Protein AF-A0A1A9N7L0-F1 (afdb_monomer_lite)

Secondary structure (DSSP, 8-state):
--TTSEEEEEE-TTTS-EEEETTEEEEEEEEEPPS----EEEEEEEBS-SSTTT--EE-EEEEEE-TTS-B-S---PPPPEEP--SSS--EEEEEEEPPTT--EEEEEEPPTTSSPPEEEE-TTS-EEEEPEES-EEEEEEE-

Organism: NCBI:txid1462993

Radius of gyration: 15.18 Å; chains: 1; bounding box: 33×33×41 Å

Structure (mmCIF, N/CA/C/O backbone):
data_AF-A0A1A9N7L0-F1
#
_entry.id   AF-A0A1A9N7L0-F1
#
loop_
_atom_site.group_PDB
_atom_site.id
_atom_site.type_symbol
_atom_site.label_atom_id
_atom_site.label_alt_id
_atom_site.label_comp_id
_atom_site.label_asym_id
_atom_site.label_entity_id
_atom_site.label_seq_id
_atom_site.pdbx_PDB_ins_code
_atom_site.Cartn_x
_atom_site.Cartn_y
_atom_site.Cartn_z
_atom_site.occupancy
_atom_site.B_iso_or_equiv
_atom_site.auth_seq_id
_atom_site.auth_comp_id
_atom_site.auth_asym_id
_atom_site.auth_atom_id
_atom_site.pdbx_PDB_model_num
ATOM 1 N N . MET A 1 1 ? 3.648 4.036 13.114 1.00 78.38 1 MET A N 1
ATOM 2 C CA . MET A 1 1 ? 3.157 5.378 12.766 1.00 78.38 1 MET A CA 1
ATOM 3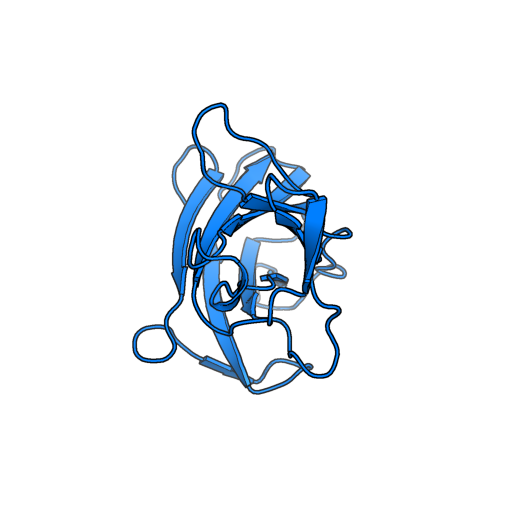 C C . MET A 1 1 ? 3.490 6.321 13.901 1.00 78.38 1 MET A C 1
ATOM 5 O O . MET A 1 1 ? 3.247 5.968 15.053 1.00 78.38 1 MET A O 1
ATOM 9 N N . ASP A 1 2 ? 4.148 7.426 13.579 1.00 79.50 2 ASP A N 1
ATOM 10 C CA . ASP A 1 2 ? 4.559 8.446 14.539 1.00 79.50 2 ASP A CA 1
ATOM 11 C C . ASP A 1 2 ? 3.404 9.401 14.896 1.00 79.50 2 ASP A C 1
ATOM 13 O O . ASP A 1 2 ? 2.271 9.244 14.433 1.00 79.50 2 ASP A O 1
ATOM 17 N N . ALA A 1 3 ? 3.691 10.392 15.744 1.00 73.81 3 ALA A N 1
ATOM 18 C CA . ALA A 1 3 ? 2.715 11.394 16.171 1.00 73.81 3 ALA A CA 1
ATOM 19 C C . ALA A 1 3 ? 2.221 12.306 15.029 1.00 73.81 3 ALA A C 1
ATOM 21 O O . ALA A 1 3 ? 1.189 12.951 15.185 1.00 73.81 3 ALA A O 1
ATOM 22 N N . ASN A 1 4 ? 2.926 12.342 13.894 1.00 78.38 4 ASN A N 1
ATOM 23 C CA . ASN A 1 4 ? 2.562 13.130 12.717 1.00 78.38 4 ASN A CA 1
ATOM 24 C C . ASN A 1 4 ? 1.759 12.310 11.695 1.00 78.38 4 ASN A C 1
ATOM 26 O O . ASN A 1 4 ? 1.485 12.800 10.604 1.00 78.38 4 ASN A O 1
ATOM 30 N N . GLY A 1 5 ? 1.408 11.057 12.010 1.00 83.44 5 GLY A N 1
ATOM 31 C CA . GLY A 1 5 ? 0.695 10.190 11.076 1.00 83.44 5 GLY A CA 1
ATOM 32 C C . GLY A 1 5 ? 1.580 9.648 9.952 1.00 83.44 5 GLY A C 1
ATOM 33 O O . GLY A 1 5 ? 1.060 9.226 8.923 1.00 83.44 5 GLY A O 1
ATOM 34 N N . VAL A 1 6 ? 2.904 9.636 10.134 1.00 88.44 6 VAL A N 1
ATOM 35 C CA . VAL A 1 6 ? 3.853 9.122 9.144 1.00 88.44 6 VAL A CA 1
ATOM 36 C C . VAL A 1 6 ? 4.423 7.783 9.605 1.00 88.44 6 VAL A C 1
ATOM 38 O O . VAL A 1 6 ? 4.690 7.537 10.786 1.00 88.44 6 VAL A O 1
ATOM 41 N N . SER A 1 7 ? 4.582 6.854 8.670 1.00 91.56 7 SER A N 1
ATOM 42 C CA . SER A 1 7 ? 5.271 5.589 8.903 1.00 91.56 7 SER A CA 1
ATOM 43 C C . SER A 1 7 ? 6.083 5.204 7.679 1.00 91.56 7 SER A C 1
ATOM 45 O O . SER A 1 7 ? 5.567 5.232 6.568 1.00 91.56 7 SER A O 1
ATOM 47 N N . HIS A 1 8 ? 7.324 4.780 7.889 1.00 92.56 8 HIS A N 1
ATOM 48 C CA . HIS A 1 8 ? 8.168 4.199 6.850 1.00 92.56 8 HIS A CA 1
ATOM 49 C C . HIS A 1 8 ? 8.372 2.716 7.144 1.00 92.56 8 HIS A C 1
ATOM 51 O O . HIS A 1 8 ? 8.535 2.334 8.308 1.00 92.56 8 HIS A O 1
ATOM 57 N N . ALA A 1 9 ? 8.349 1.885 6.107 1.00 91.69 9 ALA A N 1
ATOM 58 C CA . ALA A 1 9 ? 8.602 0.460 6.238 1.00 91.69 9 ALA A CA 1
ATOM 59 C C . ALA A 1 9 ? 9.330 -0.088 5.021 1.00 91.69 9 ALA A C 1
ATOM 61 O O . ALA A 1 9 ? 8.988 0.241 3.889 1.00 91.69 9 ALA A O 1
ATOM 62 N N . HIS A 1 10 ? 10.266 -0.990 5.294 1.00 93.69 10 HIS A N 1
ATOM 63 C CA . HIS A 1 10 ? 10.790 -1.912 4.306 1.00 93.69 10 HIS A CA 1
ATOM 64 C C . HIS A 1 10 ? 10.039 -3.240 4.441 1.00 93.69 10 HIS A C 1
ATOM 66 O O . HIS A 1 10 ? 10.073 -3.865 5.506 1.00 93.69 10 HIS A O 1
ATOM 72 N N . ILE A 1 11 ? 9.342 -3.657 3.387 1.00 91.06 11 ILE A N 1
ATOM 73 C CA . ILE A 1 11 ? 8.675 -4.960 3.316 1.00 91.06 11 ILE A CA 1
ATOM 74 C C . ILE A 1 11 ? 9.627 -5.929 2.627 1.00 91.06 11 ILE A C 1
ATOM 76 O O . ILE A 1 11 ? 10.036 -5.657 1.504 1.00 91.06 11 ILE A O 1
ATOM 80 N N . SER A 1 12 ? 9.945 -7.060 3.261 1.00 90.00 12 SER A N 1
ATOM 81 C CA . SER A 1 12 ? 10.800 -8.098 2.673 1.00 90.00 12 SER A CA 1
ATOM 82 C C . SER A 1 12 ? 10.163 -9.482 2.743 1.00 90.00 12 SER A C 1
ATOM 84 O O . SER A 1 12 ? 9.473 -9.827 3.705 1.00 90.00 12 SER A O 1
ATOM 86 N N . LEU A 1 13 ? 10.438 -10.316 1.739 1.00 86.38 13 LEU A N 1
ATOM 87 C CA . LEU A 1 13 ? 9.900 -11.679 1.663 1.00 86.38 13 LEU A CA 1
ATOM 88 C C . LEU A 1 13 ? 10.400 -12.613 2.778 1.00 86.38 13 LEU A C 1
ATOM 90 O O . LEU A 1 13 ? 9.762 -13.623 3.066 1.00 86.38 13 LEU A O 1
ATOM 94 N N . THR A 1 14 ? 11.544 -12.303 3.388 1.00 87.25 14 THR A N 1
ATOM 95 C CA . THR A 1 14 ? 12.191 -13.149 4.405 1.00 87.25 14 THR A CA 1
ATOM 96 C C . THR A 1 14 ? 12.021 -12.627 5.830 1.00 87.25 14 THR A C 1
ATOM 98 O O . THR A 1 14 ? 12.208 -13.391 6.775 1.00 87.25 14 THR A O 1
ATOM 101 N N . GLY A 1 15 ? 11.681 -11.345 5.995 1.00 85.50 15 GLY A N 1
ATOM 102 C CA . GLY A 1 15 ? 11.618 -10.669 7.292 1.00 85.50 15 GLY A CA 1
ATOM 103 C C . GLY A 1 15 ? 10.249 -10.097 7.653 1.00 85.50 15 GLY A C 1
ATOM 104 O O . GLY A 1 15 ? 10.027 -9.778 8.821 1.00 85.50 15 GLY A O 1
ATOM 105 N N . SER A 1 16 ? 9.325 -9.972 6.698 1.00 89.44 16 SER A N 1
ATOM 106 C CA . SER A 1 16 ? 7.973 -9.469 6.953 1.00 89.44 16 SER A CA 1
ATOM 107 C C . SER A 1 16 ? 6.961 -10.606 7.129 1.00 89.44 16 SER A C 1
ATOM 109 O O . SER A 1 16 ? 7.096 -11.668 6.515 1.00 89.44 16 SER A O 1
ATOM 111 N N . PRO A 1 17 ? 5.920 -10.406 7.959 1.00 90.38 17 PRO A N 1
ATOM 112 C CA . PRO A 1 17 ? 4.846 -11.379 8.087 1.00 90.38 17 PRO A CA 1
ATOM 113 C C . PRO A 1 17 ? 4.081 -11.522 6.767 1.00 90.38 17 PRO A C 1
ATOM 115 O O . PRO A 1 17 ? 4.006 -10.592 5.960 1.00 90.38 17 PRO A O 1
ATOM 118 N N . THR A 1 18 ? 3.483 -12.696 6.572 1.00 91.00 18 THR A N 1
ATOM 119 C CA . THR A 1 18 ? 2.617 -12.988 5.424 1.00 91.00 18 THR A CA 1
ATOM 120 C C . THR A 1 18 ? 1.203 -13.324 5.878 1.00 91.00 18 THR A C 1
ATOM 122 O O . THR A 1 18 ? 0.998 -13.806 6.993 1.00 91.00 18 THR A O 1
ATOM 125 N N . PHE A 1 19 ? 0.225 -13.048 5.021 1.00 90.38 19 PHE A N 1
ATOM 126 C CA . PHE A 1 19 ? -1.188 -13.321 5.262 1.00 90.38 19 PHE A CA 1
ATOM 127 C C . PHE A 1 19 ? -1.888 -13.737 3.962 1.00 90.38 19 PHE A C 1
ATOM 129 O O . PHE A 1 19 ? -1.482 -13.331 2.870 1.00 90.38 19 PHE A O 1
ATOM 136 N N . ASP A 1 20 ? -2.923 -14.571 4.084 1.00 90.00 20 ASP A N 1
ATOM 137 C CA . ASP A 1 20 ? -3.761 -15.015 2.968 1.00 90.00 20 ASP A CA 1
ATOM 138 C C . ASP A 1 20 ? -4.895 -14.001 2.739 1.00 90.00 20 ASP A C 1
ATOM 140 O O . ASP A 1 20 ? -5.969 -14.097 3.332 1.00 90.00 20 ASP A O 1
ATOM 144 N N . PHE A 1 21 ? -4.640 -13.000 1.890 1.00 87.31 21 PHE A N 1
ATOM 145 C CA . PHE A 1 21 ? -5.655 -12.034 1.462 1.00 87.31 21 PHE A CA 1
ATOM 146 C C . PHE A 1 21 ? -6.575 -12.643 0.394 1.00 87.31 21 PHE A C 1
ATOM 148 O O . PHE A 1 21 ? -6.282 -13.689 -0.185 1.00 87.31 21 PHE A O 1
ATOM 155 N N . THR A 1 22 ? -7.673 -11.959 0.070 1.00 82.38 22 THR A N 1
ATOM 156 C CA . THR A 1 22 ? -8.603 -12.370 -1.000 1.00 82.38 22 THR A CA 1
ATOM 157 C C . THR A 1 22 ? -7.924 -12.495 -2.370 1.00 82.38 22 THR A C 1
ATOM 159 O O . THR A 1 22 ? -8.310 -13.344 -3.170 1.00 82.38 22 THR A O 1
ATOM 162 N N . GLU A 1 23 ? -6.881 -11.699 -2.628 1.00 78.31 23 GLU A N 1
ATOM 163 C CA . GLU A 1 23 ? -6.057 -11.769 -3.845 1.00 78.31 23 GLU A CA 1
ATOM 164 C C . GLU A 1 23 ? -4.919 -12.809 -3.765 1.00 78.31 23 GLU A C 1
ATOM 166 O O . GLU A 1 23 ? -4.244 -13.058 -4.768 1.00 78.31 23 GLU A O 1
ATOM 171 N N . GLY A 1 24 ? -4.713 -13.422 -2.593 1.00 84.31 24 GLY A N 1
ATOM 172 C CA . GLY A 1 24 ? -3.736 -14.478 -2.334 1.00 84.31 24 GLY A CA 1
ATOM 173 C C . GLY A 1 24 ? -2.683 -14.162 -1.261 1.00 84.31 24 GLY A C 1
ATOM 174 O O . GLY A 1 24 ? -2.727 -13.152 -0.558 1.00 84.31 24 GLY A O 1
ATOM 175 N N . ARG A 1 25 ? -1.707 -15.078 -1.194 1.00 88.31 25 ARG A N 1
ATOM 176 C CA . ARG A 1 25 ? -0.406 -15.009 -0.505 1.00 88.31 25 ARG A CA 1
ATOM 177 C C . ARG A 1 25 ? 0.286 -13.647 -0.536 1.00 88.31 25 ARG A C 1
ATOM 179 O O . ARG A 1 25 ? 0.907 -13.411 -1.565 1.00 88.31 25 ARG A O 1
ATOM 186 N N . SER A 1 26 ? 0.292 -12.805 0.506 1.00 89.38 26 SER A N 1
ATOM 187 C CA . SER A 1 26 ? 1.093 -11.562 0.450 1.00 89.38 26 SER A CA 1
ATOM 188 C C . SER A 1 26 ? 1.794 -11.176 1.752 1.00 89.38 26 SER A C 1
ATOM 190 O O . SER A 1 26 ? 1.351 -11.528 2.847 1.00 89.38 26 SER A O 1
ATOM 192 N N . THR A 1 27 ? 2.909 -10.456 1.618 1.00 91.56 27 THR A N 1
ATOM 193 C CA . THR A 1 27 ? 3.607 -9.757 2.703 1.00 91.56 27 THR A CA 1
ATOM 194 C C . THR A 1 27 ? 2.862 -8.480 3.062 1.00 91.56 27 THR A C 1
ATOM 196 O O . THR A 1 27 ? 2.268 -7.823 2.202 1.00 91.56 27 THR A O 1
ATOM 199 N N . PHE A 1 28 ? 2.883 -8.113 4.342 1.00 93.12 28 PHE A N 1
ATOM 200 C CA . PHE A 1 28 ? 2.167 -6.930 4.800 1.00 93.12 28 PHE A CA 1
ATOM 201 C C . PHE A 1 28 ? 2.856 -6.214 5.957 1.00 93.12 28 PHE A C 1
ATOM 203 O O . PHE A 1 28 ? 3.667 -6.780 6.692 1.00 93.12 28 PHE A O 1
ATOM 210 N N . VAL A 1 29 ? 2.446 -4.965 6.151 1.00 94.94 29 VAL A N 1
ATOM 211 C CA . VAL A 1 29 ? 2.614 -4.222 7.399 1.00 94.94 29 VAL A CA 1
ATOM 212 C C . VAL A 1 29 ? 1.257 -3.752 7.890 1.00 94.94 29 VAL A C 1
ATOM 214 O O . VAL A 1 29 ? 0.354 -3.478 7.102 1.00 94.94 29 VAL A O 1
ATOM 217 N N . ALA A 1 30 ? 1.108 -3.664 9.205 1.00 94.56 30 ALA A N 1
ATOM 218 C CA . ALA A 1 30 ? -0.120 -3.213 9.833 1.00 94.56 30 ALA A CA 1
ATOM 219 C C . ALA A 1 30 ? 0.194 -2.165 10.897 1.00 94.56 30 ALA A C 1
ATOM 221 O O . ALA A 1 30 ? 1.133 -2.319 11.680 1.00 94.56 30 ALA A O 1
ATOM 222 N N . TYR A 1 31 ? -0.618 -1.115 10.943 1.00 94.44 31 TYR A N 1
ATOM 223 C CA . TYR A 1 31 ? -0.481 -0.032 11.904 1.00 94.44 31 TYR A CA 1
ATOM 224 C C . TYR A 1 31 ? -1.822 0.290 12.539 1.00 94.44 31 TYR A C 1
ATOM 226 O O . TYR A 1 31 ? -2.858 0.305 11.877 1.00 94.44 31 TYR A O 1
ATOM 234 N N . LYS A 1 32 ? -1.789 0.605 13.835 1.00 93.69 32 LYS A N 1
ATOM 235 C CA . LYS A 1 32 ? -2.895 1.305 14.481 1.00 93.69 32 LYS A CA 1
ATOM 236 C C . LYS A 1 32 ? -2.920 2.741 13.961 1.00 93.69 32 LYS A C 1
ATOM 238 O O . LYS A 1 32 ? -1.880 3.403 13.969 1.00 93.69 32 LYS A O 1
ATOM 243 N N . LEU A 1 33 ? -4.088 3.199 13.528 1.00 91.81 33 LEU A N 1
ATOM 244 C CA . LEU A 1 33 ? -4.297 4.588 13.148 1.00 91.81 33 LEU A CA 1
ATOM 245 C C . LEU A 1 33 ? -4.289 5.455 14.423 1.00 91.81 33 LEU A C 1
ATOM 247 O O . LEU A 1 33 ? -4.983 5.114 15.389 1.00 91.81 33 LEU A O 1
ATOM 251 N N . PRO A 1 34 ? -3.483 6.527 14.476 1.00 87.38 34 PRO A N 1
ATOM 252 C CA . PRO A 1 34 ? -3.515 7.484 15.569 1.00 87.38 34 PRO A CA 1
ATOM 253 C C . PRO A 1 34 ? -4.840 8.257 15.567 1.00 87.38 34 PRO A C 1
ATOM 255 O O . PRO A 1 34 ? -5.515 8.372 14.547 1.00 87.38 34 PRO A O 1
ATOM 258 N N . GLU A 1 35 ? -5.211 8.796 16.726 1.00 79.56 35 GLU A N 1
ATOM 259 C CA . GLU A 1 35 ? -6.397 9.646 16.890 1.00 79.56 35 GLU A CA 1
ATOM 260 C C . GLU A 1 35 ? -6.100 11.071 16.397 1.00 79.56 35 GLU A C 1
ATOM 262 O O . GLU A 1 35 ? -6.073 12.023 17.171 1.00 79.56 35 GLU A O 1
ATOM 267 N N . VAL A 1 36 ? -5.805 11.198 15.104 1.00 77.12 36 VAL A N 1
ATOM 268 C CA . VAL A 1 36 ? -5.594 12.475 14.408 1.00 77.12 36 VAL A CA 1
ATOM 269 C C . VAL A 1 36 ? -6.775 12.752 13.485 1.00 77.12 36 VAL A C 1
ATOM 271 O O . VAL A 1 36 ? -7.374 11.820 12.947 1.00 77.12 36 VAL A O 1
ATOM 274 N N . GLU A 1 37 ? -7.106 14.028 13.280 1.00 78.00 37 GLU A N 1
ATOM 275 C CA . GLU A 1 37 ? -8.073 14.428 12.254 1.00 78.00 37 GLU A CA 1
ATOM 276 C C . GLU A 1 37 ? -7.430 14.304 10.866 1.00 78.00 37 GLU A C 1
ATOM 278 O O . GLU A 1 37 ? -6.961 15.281 10.292 1.00 78.00 37 GLU A O 1
ATOM 283 N N . ALA A 1 38 ? -7.373 13.076 10.354 1.00 86.31 38 ALA A N 1
ATOM 284 C CA . ALA A 1 38 ? -6.987 12.765 8.986 1.00 86.31 38 ALA A CA 1
ATOM 285 C C . ALA A 1 38 ? -8.144 12.051 8.290 1.00 86.31 38 ALA A C 1
ATOM 287 O O . ALA A 1 38 ? -8.776 11.160 8.861 1.00 86.31 38 ALA A O 1
ATOM 288 N N . ASN A 1 39 ? -8.407 12.435 7.046 1.00 90.81 39 ASN A N 1
ATOM 289 C CA . ASN A 1 39 ? -9.500 11.878 6.250 1.00 90.81 39 ASN A CA 1
ATOM 290 C C . ASN A 1 39 ? -8.988 11.037 5.083 1.00 90.81 39 ASN A C 1
ATOM 292 O O . ASN A 1 39 ? -9.767 10.309 4.471 1.00 90.81 39 ASN A O 1
ATOM 296 N N . THR A 1 40 ? -7.696 11.131 4.766 1.00 93.69 40 THR A N 1
ATOM 297 C CA . THR A 1 40 ? -7.070 10.424 3.648 1.00 93.69 40 THR A CA 1
ATOM 298 C C . THR A 1 40 ? -5.761 9.797 4.107 1.00 93.69 40 THR A C 1
ATOM 300 O O . THR A 1 40 ? -5.066 10.328 4.969 1.00 93.69 40 THR A O 1
ATOM 303 N N . VAL A 1 41 ? -5.400 8.663 3.519 1.00 94.81 41 VAL A N 1
ATOM 304 C CA . VAL A 1 41 ? -4.045 8.122 3.609 1.00 94.81 41 VAL A CA 1
ATOM 305 C C . VAL A 1 41 ? -3.410 8.139 2.230 1.00 94.81 41 VAL A C 1
ATOM 307 O O . VAL A 1 41 ? -4.047 7.779 1.243 1.00 94.81 41 VAL A O 1
ATOM 310 N N . GLU A 1 42 ? -2.154 8.557 2.173 1.00 95.31 42 GLU A N 1
ATOM 311 C CA . GLU A 1 42 ? -1.273 8.411 1.024 1.00 95.31 42 GLU A CA 1
ATOM 312 C C . GLU A 1 42 ? -0.284 7.278 1.294 1.00 95.31 42 GLU A C 1
ATOM 314 O O . GLU A 1 42 ? 0.301 7.192 2.377 1.00 95.31 42 GLU A O 1
ATOM 319 N N . VAL A 1 43 ? -0.117 6.397 0.311 1.00 95.12 43 VAL A N 1
ATOM 320 C CA . VAL A 1 43 ? 0.883 5.333 0.336 1.00 95.12 43 VAL A CA 1
ATOM 321 C C . VAL A 1 43 ? 1.880 5.572 -0.787 1.00 95.12 43 VAL A C 1
ATOM 323 O O . VAL A 1 43 ? 1.560 5.375 -1.961 1.00 95.12 43 VAL A O 1
ATOM 326 N N . ASP A 1 44 ? 3.092 5.957 -0.407 1.00 94.56 44 ASP A N 1
ATOM 327 C CA . ASP A 1 44 ? 4.233 6.073 -1.305 1.00 94.56 44 ASP A CA 1
ATOM 328 C C . ASP A 1 44 ? 4.912 4.714 -1.459 1.00 94.56 44 ASP A C 1
ATOM 330 O O . ASP A 1 44 ? 5.086 3.974 -0.489 1.00 94.56 44 ASP A O 1
ATOM 334 N N . THR A 1 45 ? 5.393 4.430 -2.661 1.00 92.69 45 THR A N 1
ATOM 335 C CA . THR A 1 45 ? 6.316 3.338 -2.962 1.00 92.69 45 THR A CA 1
ATOM 336 C C . THR A 1 45 ? 7.456 3.830 -3.842 1.00 92.69 45 THR A C 1
ATOM 338 O O . THR A 1 45 ? 7.306 4.765 -4.635 1.00 92.69 45 THR A O 1
ATOM 341 N N . TYR A 1 46 ? 8.601 3.175 -3.712 1.00 90.50 46 TYR A N 1
ATOM 342 C CA . TYR A 1 46 ? 9.841 3.568 -4.358 1.00 90.50 46 TYR A CA 1
ATOM 343 C C . TYR A 1 46 ? 10.282 2.505 -5.358 1.00 90.50 46 TYR A C 1
ATOM 345 O O . TYR A 1 46 ? 10.039 1.308 -5.188 1.00 90.50 46 TYR A O 1
ATOM 353 N N . VAL A 1 47 ? 10.917 2.958 -6.435 1.00 89.50 47 VAL A N 1
ATOM 354 C CA . VAL A 1 47 ? 11.495 2.063 -7.434 1.00 89.50 47 VAL A CA 1
ATOM 355 C C . VAL A 1 47 ? 12.755 1.420 -6.854 1.00 89.50 47 VAL A C 1
ATOM 357 O O . VAL A 1 47 ? 13.592 2.108 -6.283 1.00 89.50 47 VAL A O 1
ATOM 360 N N . SER A 1 48 ? 12.922 0.107 -7.026 1.00 88.50 48 SER A N 1
ATOM 361 C CA . SER A 1 48 ? 14.027 -0.645 -6.408 1.00 88.50 48 SER A CA 1
ATOM 362 C C . SER A 1 48 ? 15.420 -0.323 -6.975 1.00 88.50 48 SER A C 1
ATOM 364 O O . SER A 1 48 ? 16.427 -0.772 -6.433 1.00 88.50 48 SER A O 1
ATOM 366 N N . SER A 1 49 ? 15.494 0.368 -8.116 1.00 84.69 49 SER A N 1
ATOM 367 C CA . SER A 1 49 ? 16.742 0.724 -8.794 1.00 84.69 49 SER A CA 1
ATOM 368 C C . SER A 1 49 ? 16.531 1.860 -9.796 1.00 84.69 49 SER A C 1
ATOM 370 O O . SER A 1 49 ? 15.526 1.883 -10.506 1.00 84.69 49 SER A O 1
ATOM 372 N N . ASP A 1 50 ? 17.531 2.727 -9.951 1.00 81.44 50 ASP A N 1
ATOM 373 C CA . ASP A 1 50 ? 17.569 3.745 -11.013 1.00 81.44 50 ASP A CA 1
ATOM 374 C C . ASP A 1 50 ? 17.802 3.151 -12.410 1.00 81.44 50 ASP A C 1
ATOM 376 O O . ASP A 1 50 ? 17.531 3.785 -13.437 1.00 81.44 50 ASP A O 1
ATOM 380 N N . LEU A 1 51 ? 18.295 1.910 -12.482 1.00 84.12 51 LEU A N 1
ATOM 381 C CA . LEU A 1 51 ? 18.470 1.204 -13.742 1.00 84.12 51 LEU A CA 1
ATOM 382 C C . LEU A 1 51 ? 17.133 0.590 -14.169 1.00 84.12 51 LEU A C 1
ATOM 384 O O . LEU A 1 51 ? 16.846 -0.562 -13.859 1.00 84.12 51 LEU A O 1
ATOM 388 N N . LEU A 1 52 ? 16.332 1.356 -14.919 1.00 83.56 52 LEU A N 1
ATOM 389 C CA . LEU A 1 52 ? 14.965 0.979 -15.322 1.00 83.56 52 LEU A CA 1
ATOM 390 C C . LEU A 1 52 ? 14.784 -0.453 -15.872 1.00 83.56 52 LEU A C 1
ATOM 392 O O . LEU A 1 52 ? 13.761 -1.058 -15.563 1.00 83.56 52 LEU A O 1
ATOM 396 N N . PRO A 1 53 ? 15.723 -1.044 -16.640 1.00 85.06 53 PRO A N 1
ATOM 397 C CA . PRO A 1 53 ? 15.613 -2.447 -17.053 1.00 85.06 53 PRO A CA 1
ATOM 398 C C . PRO A 1 53 ? 15.613 -3.475 -15.907 1.00 85.06 53 PRO A C 1
ATOM 400 O O . PRO A 1 53 ? 15.110 -4.578 -16.095 1.00 85.06 53 PRO A O 1
ATOM 403 N N . LEU A 1 54 ? 16.194 -3.140 -14.751 1.00 87.12 54 LEU A N 1
ATOM 404 C CA . LEU A 1 54 ? 16.249 -3.978 -13.542 1.00 87.12 54 LEU A CA 1
ATOM 405 C C . LEU A 1 54 ? 15.305 -3.483 -12.436 1.00 87.12 54 LEU A C 1
ATOM 407 O O . LEU A 1 54 ? 15.209 -4.094 -11.374 1.00 87.12 54 LEU A O 1
ATOM 411 N N . ALA A 1 55 ? 14.648 -2.353 -12.666 1.00 89.00 55 ALA A N 1
ATOM 412 C CA . ALA A 1 55 ? 13.802 -1.695 -11.696 1.00 89.00 55 ALA A CA 1
ATOM 413 C C . ALA A 1 55 ? 12.499 -2.464 -11.490 1.00 89.00 55 ALA A C 1
ATOM 415 O O . ALA A 1 55 ? 11.807 -2.790 -12.451 1.00 89.00 55 ALA A O 1
ATOM 416 N N . THR A 1 56 ? 12.131 -2.677 -10.232 1.00 90.75 56 THR A N 1
ATOM 417 C CA . THR A 1 56 ? 10.826 -3.203 -9.821 1.00 90.75 56 THR A CA 1
ATOM 418 C C . THR A 1 56 ? 10.131 -2.203 -8.909 1.00 90.75 56 THR A C 1
ATOM 420 O O . THR A 1 56 ? 10.742 -1.230 -8.459 1.00 90.75 56 THR A O 1
ATOM 423 N N . VAL A 1 57 ? 8.840 -2.408 -8.666 1.00 91.19 57 VAL A N 1
ATOM 424 C CA . VAL A 1 57 ? 8.057 -1.537 -7.791 1.00 91.19 57 VAL A CA 1
ATOM 425 C C . VAL A 1 57 ? 7.099 -2.352 -6.937 1.00 91.19 57 VAL A C 1
ATOM 427 O O . VAL A 1 57 ? 6.415 -3.251 -7.433 1.00 91.19 57 VAL A O 1
ATOM 430 N N . PHE A 1 58 ? 7.031 -2.029 -5.651 1.00 91.50 58 PHE A N 1
ATOM 431 C CA . PHE A 1 58 ? 6.020 -2.587 -4.768 1.00 91.50 58 PHE A CA 1
ATOM 432 C C . PHE A 1 58 ? 4.668 -1.949 -5.098 1.00 91.50 58 PHE A C 1
ATOM 434 O O . PHE A 1 58 ? 4.538 -0.730 -5.144 1.00 91.50 58 PHE A O 1
ATOM 441 N N . ARG A 1 59 ? 3.640 -2.758 -5.367 1.00 91.88 59 ARG A N 1
ATOM 442 C CA . ARG A 1 59 ? 2.293 -2.249 -5.667 1.00 91.88 59 ARG A CA 1
ATOM 443 C C . ARG A 1 59 ? 1.429 -2.343 -4.417 1.00 91.88 59 ARG A C 1
ATOM 445 O O . ARG A 1 59 ? 0.961 -3.441 -4.124 1.00 91.88 59 ARG A O 1
ATOM 452 N N . PRO A 1 60 ? 1.218 -1.245 -3.673 1.00 92.69 60 PRO A N 1
ATOM 453 C CA . PRO A 1 60 ? 0.449 -1.309 -2.446 1.00 92.69 60 PRO A CA 1
ATOM 454 C C . PRO A 1 60 ? -1.035 -1.559 -2.724 1.00 92.69 60 PRO A C 1
ATOM 456 O O . PRO A 1 60 ? -1.608 -1.085 -3.706 1.00 92.69 60 PRO A O 1
ATOM 459 N N . ARG A 1 61 ? -1.655 -2.277 -1.796 1.00 92.69 61 ARG A N 1
ATOM 460 C CA . ARG A 1 61 ? -3.093 -2.339 -1.535 1.00 92.69 61 ARG A CA 1
ATOM 461 C C . ARG A 1 61 ? -3.321 -1.949 -0.085 1.00 92.69 61 ARG A C 1
ATOM 463 O O . ARG A 1 61 ? -2.423 -2.116 0.743 1.00 92.69 61 ARG A O 1
ATOM 470 N N . VAL A 1 62 ? -4.522 -1.471 0.218 1.00 94.44 62 VAL A N 1
ATOM 471 C CA . VAL A 1 62 ? -4.904 -1.089 1.574 1.00 94.44 62 VAL A CA 1
ATOM 472 C C . VAL A 1 62 ? -6.111 -1.902 2.022 1.00 94.44 62 VAL A C 1
ATOM 474 O O . VAL A 1 62 ? -7.000 -2.220 1.240 1.00 94.44 62 VAL A O 1
ATOM 477 N N . LEU A 1 63 ? -6.118 -2.254 3.300 1.00 95.00 63 LEU A N 1
ATOM 478 C CA . LEU A 1 63 ? -7.258 -2.812 4.007 1.00 95.00 63 LEU A CA 1
ATOM 479 C C . LEU A 1 63 ? -7.415 -2.043 5.320 1.00 95.00 63 LEU A C 1
ATOM 481 O O . LEU A 1 63 ? -6.456 -1.909 6.083 1.00 95.00 63 LEU A O 1
ATOM 485 N N . PHE A 1 64 ? -8.617 -1.543 5.589 1.00 95.75 64 PHE A N 1
ATOM 486 C CA . PHE A 1 64 ? -8.933 -0.865 6.843 1.00 95.75 64 PHE A CA 1
ATOM 487 C C . PHE A 1 64 ? -9.727 -1.782 7.757 1.00 95.75 64 PHE A C 1
ATOM 489 O O . PHE A 1 64 ? -10.650 -2.461 7.309 1.00 95.75 64 PHE A O 1
ATOM 496 N N . LEU A 1 65 ? -9.386 -1.772 9.045 1.00 96.12 65 LEU A N 1
ATOM 497 C CA . LEU A 1 65 ? -10.065 -2.576 10.057 1.00 96.12 65 LEU A CA 1
ATOM 498 C C . LEU A 1 65 ? -10.610 -1.702 11.187 1.00 96.12 65 LEU A C 1
ATOM 500 O O . LEU A 1 65 ? -9.972 -0.721 11.578 1.00 96.12 65 LEU A O 1
ATOM 504 N N . ASP A 1 66 ? -11.756 -2.079 11.745 1.00 95.88 66 ASP A N 1
ATOM 505 C CA . ASP A 1 66 ? -12.325 -1.478 12.954 1.00 95.88 66 ASP A CA 1
ATOM 506 C C . ASP A 1 66 ? -11.656 -1.989 14.251 1.00 95.88 66 ASP A C 1
ATOM 508 O O . ASP A 1 66 ? -10.689 -2.754 14.238 1.00 95.88 66 ASP A O 1
ATOM 512 N N . ALA A 1 67 ? -12.175 -1.565 15.410 1.00 95.56 67 ALA A N 1
ATOM 513 C CA . ALA A 1 67 ? -11.684 -2.001 16.723 1.00 95.56 67 ALA A CA 1
ATOM 514 C C . ALA A 1 67 ? -11.851 -3.513 16.981 1.00 95.56 67 ALA A C 1
ATOM 516 O O . ALA A 1 67 ? -11.143 -4.073 17.815 1.00 95.56 67 ALA A O 1
ATOM 517 N N . GLY A 1 68 ? -12.788 -4.163 16.288 1.00 96.88 68 GLY A N 1
ATOM 518 C CA . GLY A 1 68 ? -13.028 -5.602 16.332 1.00 96.88 68 GLY A CA 1
ATOM 519 C C . GLY A 1 68 ? -12.251 -6.383 15.272 1.00 96.88 68 GLY A C 1
ATOM 520 O O . GLY A 1 68 ? -12.537 -7.566 15.093 1.00 96.88 68 GLY A O 1
ATOM 521 N N . LEU A 1 69 ? -11.297 -5.743 14.581 1.00 94.19 69 LEU A N 1
ATOM 522 C C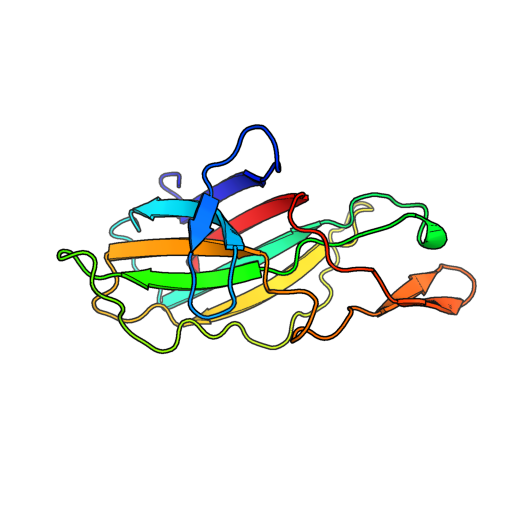A . LEU A 1 69 ? -10.508 -6.306 13.481 1.00 94.19 69 LEU A CA 1
ATOM 523 C C . LEU A 1 69 ? -11.356 -6.754 12.281 1.00 94.19 69 LEU A C 1
ATOM 525 O O . LEU A 1 69 ? -10.967 -7.660 11.544 1.00 94.19 69 LEU A O 1
ATOM 529 N N . LYS A 1 70 ? -12.516 -6.127 12.078 1.00 94.81 70 LYS A N 1
ATOM 530 C CA . LYS A 1 70 ? -13.367 -6.361 10.909 1.00 94.81 70 LYS A CA 1
ATOM 531 C C . LYS A 1 70 ? -13.068 -5.341 9.827 1.00 94.81 70 LYS A C 1
ATOM 533 O O . LYS A 1 70 ? -12.858 -4.170 10.128 1.00 94.81 70 LYS A O 1
ATOM 538 N N . GLU A 1 71 ? -13.086 -5.794 8.579 1.00 94.19 71 GLU A N 1
ATOM 539 C CA . GLU A 1 71 ? -12.931 -4.936 7.406 1.00 94.19 71 GLU A CA 1
ATOM 540 C C . GLU A 1 71 ? -14.014 -3.853 7.347 1.00 94.19 71 GLU A C 1
ATOM 542 O O . GLU A 1 71 ? -15.195 -4.122 7.580 1.00 94.19 71 GLU A O 1
ATOM 547 N N . VAL A 1 72 ? -13.596 -2.623 7.045 1.00 94.06 72 VAL A N 1
ATOM 548 C CA . VAL A 1 72 ? -14.475 -1.463 6.880 1.00 94.06 72 VAL A CA 1
ATOM 549 C C . VAL A 1 72 ? -14.070 -0.652 5.649 1.00 94.06 72 VAL A C 1
ATOM 551 O O . VAL A 1 72 ? -12.893 -0.377 5.443 1.00 94.06 72 VAL A O 1
ATOM 554 N N . GLY A 1 73 ? -15.053 -0.219 4.854 1.00 86.31 73 GLY A N 1
ATOM 555 C CA . GLY A 1 73 ? -14.804 0.496 3.595 1.00 86.31 73 GLY A CA 1
ATOM 556 C C . GLY A 1 73 ? -14.366 -0.424 2.449 1.00 86.31 73 GLY A C 1
ATOM 557 O O . GLY A 1 73 ? -14.464 -1.640 2.563 1.00 86.31 73 GLY A O 1
ATOM 558 N N . ASP A 1 74 ? -13.932 0.165 1.331 1.00 76.88 74 ASP A N 1
ATOM 559 C CA . ASP A 1 74 ? -13.487 -0.563 0.131 1.00 76.88 74 ASP A CA 1
ATOM 560 C C . ASP A 1 74 ? -11.955 -0.691 0.020 1.00 76.88 74 ASP A C 1
ATOM 562 O O . ASP A 1 74 ? -11.471 -1.447 -0.822 1.00 76.88 74 ASP A O 1
ATOM 566 N N . GLY A 1 75 ? -11.193 0.034 0.855 1.00 76.50 75 GLY A N 1
ATOM 567 C CA . GLY A 1 75 ? -9.723 -0.020 0.918 1.00 76.50 75 GLY A CA 1
ATOM 568 C C . GLY A 1 75 ? -9.028 0.271 -0.417 1.00 76.50 75 GLY A C 1
ATOM 569 O O . GLY A 1 75 ? -7.850 -0.052 -0.602 1.00 76.50 75 GLY A O 1
ATOM 570 N N . LYS A 1 76 ? -9.759 0.832 -1.385 1.00 84.62 76 LYS A N 1
ATOM 571 C CA . LYS A 1 76 ? -9.302 0.917 -2.762 1.00 84.62 76 LYS A CA 1
ATOM 572 C C . LYS A 1 76 ? -8.457 2.166 -2.933 1.00 84.62 76 LYS A C 1
ATOM 574 O O . LYS A 1 76 ? -8.961 3.280 -2.911 1.00 84.62 76 LYS A O 1
ATOM 579 N N . LEU A 1 77 ? -7.170 1.948 -3.173 1.00 86.94 77 LEU A N 1
ATOM 580 C CA . LEU A 1 77 ? -6.275 3.010 -3.604 1.00 86.94 77 LEU A CA 1
ATOM 581 C C . LEU A 1 77 ? -6.684 3.540 -4.981 1.00 86.94 77 LEU A C 1
ATOM 583 O O . LEU A 1 77 ? -7.000 2.768 -5.897 1.00 86.94 77 LEU A O 1
ATOM 587 N N . ASP A 1 78 ? -6.616 4.859 -5.117 1.00 89.25 78 ASP A N 1
ATOM 588 C CA . ASP A 1 78 ? -6.684 5.556 -6.393 1.00 89.25 78 ASP A CA 1
ATOM 589 C C . ASP A 1 78 ? -5.590 5.048 -7.353 1.00 89.25 78 ASP A C 1
ATOM 591 O O . ASP A 1 78 ? -4.589 4.454 -6.923 1.00 89.25 78 ASP A O 1
ATOM 595 N N . PRO A 1 79 ? -5.746 5.246 -8.676 1.00 88.31 79 PRO A N 1
ATOM 596 C CA . PRO A 1 79 ? -4.682 4.944 -9.622 1.00 88.31 79 PRO A CA 1
ATOM 597 C C . PRO A 1 79 ? -3.374 5.614 -9.195 1.00 88.31 79 PRO A C 1
ATOM 599 O O . PRO A 1 79 ? -3.341 6.818 -8.967 1.00 88.31 79 PRO A O 1
ATOM 602 N N . MET A 1 80 ? -2.299 4.829 -9.092 1.00 90.38 80 MET A N 1
ATOM 603 C CA . MET A 1 80 ? -1.020 5.371 -8.638 1.00 90.38 80 MET A CA 1
ATOM 604 C C . MET A 1 80 ? -0.509 6.460 -9.579 1.00 90.38 80 MET A C 1
ATOM 606 O O . MET A 1 80 ? -0.371 6.244 -10.786 1.00 90.38 80 MET A O 1
ATOM 610 N N . GLU A 1 81 ? -0.143 7.588 -8.993 1.00 89.12 81 GLU A N 1
ATOM 611 C CA . GLU A 1 81 ? 0.446 8.725 -9.672 1.00 89.12 81 GLU A CA 1
ATOM 612 C C . GLU A 1 81 ? 1.960 8.740 -9.474 1.00 89.12 81 GLU A C 1
ATOM 614 O O . GLU A 1 81 ? 2.503 8.195 -8.510 1.00 89.12 81 GLU A O 1
ATOM 619 N N . LYS A 1 82 ? 2.670 9.358 -10.420 1.00 85.50 82 LYS A N 1
ATOM 620 C CA . LYS A 1 82 ? 4.110 9.569 -10.296 1.00 85.50 82 LYS A CA 1
ATOM 621 C C . LYS A 1 82 ? 4.355 10.854 -9.515 1.00 85.50 82 LYS A C 1
ATOM 623 O O . LYS A 1 82 ? 4.009 11.934 -9.986 1.00 85.50 82 LYS A O 1
ATOM 628 N N . GLY A 1 83 ? 5.014 10.738 -8.369 1.00 78.75 83 GLY A N 1
ATOM 629 C CA . GLY A 1 83 ? 5.512 11.884 -7.627 1.00 78.75 83 GLY A CA 1
ATOM 630 C C . GLY A 1 83 ? 6.863 12.369 -8.157 1.00 78.75 83 GLY A C 1
ATOM 631 O O . GLY A 1 83 ? 7.597 11.647 -8.838 1.00 78.75 83 GLY A O 1
ATOM 632 N N . SER A 1 84 ? 7.216 13.610 -7.827 1.00 64.56 84 SER A N 1
ATOM 633 C CA . SER A 1 84 ? 8.566 14.138 -8.030 1.00 64.56 84 SER A CA 1
ATOM 634 C C . SER A 1 84 ? 9.062 14.775 -6.739 1.00 64.56 84 SER A C 1
ATOM 6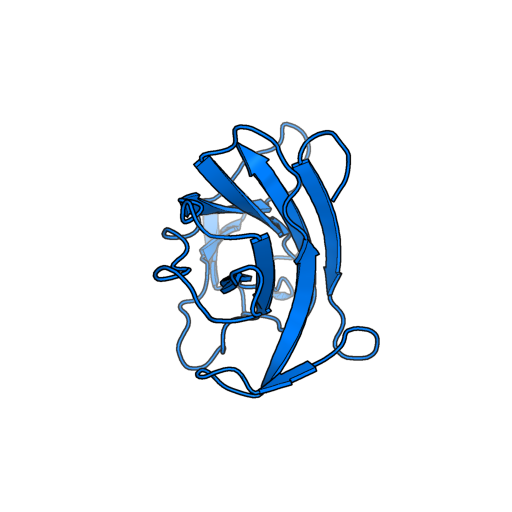36 O O . SER A 1 84 ? 8.545 15.816 -6.331 1.00 64.56 84 SER A O 1
ATOM 638 N N . LYS A 1 85 ? 10.075 14.185 -6.097 1.00 56.66 85 LYS A N 1
ATOM 639 C CA . LYS A 1 85 ? 10.852 14.895 -5.074 1.00 56.66 85 LYS A CA 1
ATOM 640 C C . LYS A 1 85 ? 11.929 15.724 -5.779 1.00 56.66 85 LYS A C 1
ATOM 642 O O . LYS A 1 85 ? 12.444 15.325 -6.819 1.00 56.66 85 LYS A O 1
ATOM 647 N N . PHE A 1 86 ? 12.285 16.875 -5.203 1.00 45.03 86 PHE A N 1
ATOM 648 C CA . PHE A 1 86 ? 13.350 17.764 -5.704 1.00 45.03 86 PHE A CA 1
ATOM 649 C C . PHE A 1 86 ? 14.737 17.084 -5.791 1.00 45.03 86 PHE A C 1
ATOM 651 O O . PHE A 1 86 ? 15.668 17.657 -6.350 1.00 45.03 86 PHE A O 1
ATOM 658 N N . LEU A 1 87 ? 14.871 15.859 -5.271 1.00 41.66 87 LEU A N 1
ATOM 659 C CA . LEU A 1 87 ? 16.066 15.025 -5.298 1.00 41.66 87 LEU A CA 1
ATOM 660 C C . LEU A 1 87 ? 15.703 13.624 -5.811 1.00 41.66 87 LEU A C 1
ATOM 662 O O . LEU A 1 87 ?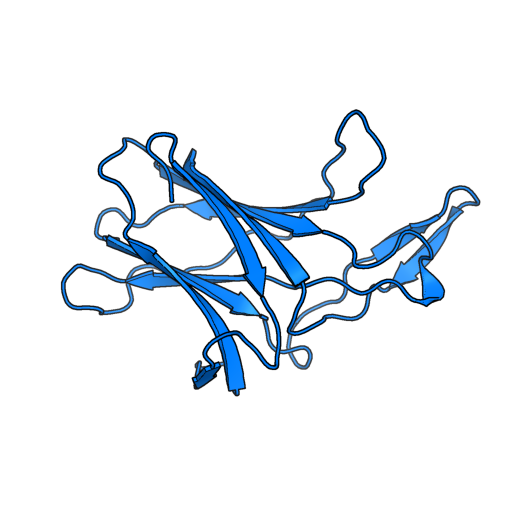 15.210 12.810 -5.040 1.00 41.66 87 LEU A O 1
ATOM 666 N N . GLY A 1 88 ? 15.947 13.384 -7.102 1.00 43.00 88 GLY A N 1
ATOM 667 C CA . GLY A 1 88 ? 16.361 12.094 -7.683 1.00 43.00 88 GLY A CA 1
ATOM 668 C C . GLY A 1 88 ? 15.367 10.933 -7.734 1.00 43.00 88 GLY A C 1
ATOM 669 O O . GLY A 1 88 ? 15.221 10.325 -8.792 1.00 43.00 88 GLY A O 1
ATOM 670 N N . ASP A 1 89 ? 14.676 10.635 -6.641 1.00 56.25 89 ASP A N 1
ATOM 671 C CA . ASP A 1 89 ? 14.008 9.349 -6.490 1.00 56.25 89 ASP A CA 1
ATOM 672 C C . ASP A 1 89 ? 12.590 9.426 -7.051 1.00 56.25 89 ASP A C 1
ATOM 674 O O . ASP A 1 89 ? 11.699 10.102 -6.520 1.00 56.25 89 ASP A O 1
ATOM 678 N N . ALA A 1 90 ? 12.377 8.733 -8.171 1.00 70.81 90 ALA A N 1
ATOM 679 C CA . ALA A 1 90 ? 11.042 8.518 -8.696 1.00 70.81 90 ALA A CA 1
ATOM 680 C C . ALA A 1 90 ? 10.275 7.634 -7.707 1.00 70.81 90 ALA A C 1
ATOM 682 O O . ALA A 1 90 ? 10.556 6.444 -7.570 1.00 70.81 90 ALA A O 1
ATOM 683 N N . TYR A 1 91 ? 9.293 8.223 -7.037 1.00 85.00 91 TYR A N 1
ATOM 684 C CA . TYR A 1 91 ? 8.337 7.497 -6.218 1.00 85.00 91 TYR A CA 1
ATOM 685 C C . TYR A 1 91 ? 6.968 7.550 -6.888 1.00 85.00 91 TYR A C 1
ATOM 687 O O . TYR A 1 91 ? 6.660 8.452 -7.675 1.00 85.00 91 TYR A O 1
ATOM 695 N N . TYR A 1 92 ? 6.158 6.552 -6.588 1.00 91.44 92 TYR A N 1
ATOM 696 C CA . TYR A 1 92 ? 4.761 6.519 -6.974 1.00 91.44 92 TYR A CA 1
ATOM 697 C C . TYR A 1 92 ? 3.930 6.562 -5.710 1.00 91.44 92 TYR A C 1
ATOM 699 O O . TYR A 1 92 ? 4.321 5.983 -4.701 1.00 91.44 92 TYR A O 1
ATOM 707 N N . PHE A 1 93 ? 2.791 7.225 -5.763 1.00 93.81 93 PHE A N 1
ATOM 708 C CA . PHE A 1 93 ? 1.907 7.332 -4.616 1.00 93.81 93 PHE A CA 1
ATOM 709 C C . PHE A 1 93 ? 0.472 7.068 -5.041 1.00 93.81 93 PHE A C 1
ATOM 711 O O . PHE A 1 93 ? 0.115 7.237 -6.205 1.00 93.81 93 PHE A O 1
ATOM 718 N N . ALA A 1 94 ? -0.341 6.614 -4.102 1.00 93.94 94 ALA A N 1
ATOM 719 C CA . ALA A 1 94 ? -1.784 6.573 -4.261 1.00 93.94 94 ALA A CA 1
ATOM 720 C C . ALA A 1 94 ? -2.461 6.949 -2.955 1.00 93.94 94 ALA A C 1
ATOM 722 O O . ALA A 1 94 ? -1.929 6.707 -1.869 1.00 93.94 94 ALA A O 1
ATOM 723 N N . THR A 1 95 ? -3.656 7.506 -3.082 1.00 95.12 95 THR A N 1
ATOM 724 C CA . THR A 1 95 ? -4.485 7.930 -1.964 1.00 95.12 95 THR A CA 1
ATOM 725 C C . THR A 1 95 ? -5.709 7.044 -1.808 1.00 95.12 95 THR A C 1
ATOM 727 O O . THR A 1 95 ? -6.143 6.383 -2.746 1.00 95.12 95 THR A O 1
ATOM 730 N N . THR A 1 96 ? -6.265 7.010 -0.602 1.00 95.44 96 THR A N 1
ATOM 731 C CA . THR A 1 96 ? -7.612 6.490 -0.342 1.00 95.44 96 THR A CA 1
ATOM 732 C C . THR A 1 96 ? -8.206 7.223 0.858 1.00 95.44 96 THR A C 1
ATOM 734 O O . THR A 1 96 ? -7.470 7.528 1.806 1.00 95.44 96 THR A O 1
ATOM 737 N N . PRO A 1 97 ? -9.521 7.501 0.870 1.00 95.00 97 PRO A N 1
ATOM 738 C CA . PRO A 1 97 ? -10.184 8.003 2.064 1.00 95.00 97 PRO A CA 1
ATOM 739 C C . PRO A 1 97 ? -10.075 6.989 3.210 1.00 95.00 97 PRO A C 1
ATOM 741 O O . PRO A 1 97 ? -10.086 5.775 2.990 1.00 95.00 97 PRO A O 1
ATOM 744 N N . ILE A 1 98 ? -9.988 7.497 4.438 1.00 94.06 98 ILE A N 1
ATOM 745 C CA . ILE A 1 98 ? -10.001 6.703 5.667 1.00 94.06 98 ILE A CA 1
ATOM 746 C C . ILE A 1 98 ? -11.463 6.532 6.099 1.00 94.06 98 ILE A C 1
ATOM 748 O O . ILE A 1 98 ? -12.142 7.527 6.370 1.00 94.06 98 ILE A O 1
ATOM 752 N N . PRO A 1 99 ? -11.983 5.296 6.198 1.00 94.50 99 PRO A N 1
ATOM 753 C CA . PRO A 1 99 ? -13.328 5.067 6.709 1.00 94.50 99 PRO A CA 1
ATOM 754 C C . PRO A 1 99 ? -13.473 5.598 8.150 1.00 94.50 99 PRO A C 1
ATOM 756 O O . PRO A 1 99 ? -12.600 5.320 8.973 1.00 94.50 99 PRO A O 1
ATOM 759 N N . PRO A 1 100 ? -14.581 6.273 8.523 1.00 91.00 100 PRO A N 1
ATOM 760 C CA . PRO A 1 100 ? -14.728 6.889 9.851 1.00 91.00 100 PRO A CA 1
ATOM 761 C C . PRO A 1 100 ? -14.575 5.928 11.043 1.00 91.00 100 PRO A C 1
ATOM 763 O O . PRO A 1 100 ? -14.198 6.333 12.141 1.00 91.00 100 PRO A O 1
ATOM 766 N N . SER A 1 101 ? -14.880 4.644 10.847 1.00 93.12 101 SER A N 1
ATOM 767 C CA . SER A 1 101 ? -14.757 3.601 11.871 1.00 93.12 101 SER A CA 1
ATOM 768 C C . SER A 1 101 ? -13.400 2.886 11.875 1.00 93.12 101 SER A C 1
ATOM 770 O O . SER A 1 101 ? -13.197 1.998 12.705 1.00 93.12 101 SER A O 1
ATOM 772 N N . ALA A 1 102 ? -12.481 3.233 10.969 1.00 95.12 102 ALA A N 1
ATOM 773 C CA . ALA A 1 102 ? -11.182 2.583 10.864 1.00 95.12 102 ALA A CA 1
ATOM 774 C C . ALA A 1 102 ? -10.313 2.873 12.098 1.00 95.12 102 ALA A C 1
ATOM 776 O O . ALA A 1 102 ? -10.200 4.003 12.573 1.00 95.12 102 ALA A O 1
ATOM 777 N N . LYS A 1 103 ? -9.688 1.822 12.627 1.00 95.25 103 LYS A N 1
ATOM 778 C CA . LYS A 1 103 ? -8.736 1.857 13.749 1.00 95.25 103 LYS A CA 1
ATOM 779 C C . LYS A 1 103 ? -7.380 1.283 13.381 1.00 95.25 103 LYS A C 1
ATOM 781 O O . LYS A 1 103 ? -6.390 1.604 14.037 1.00 95.25 103 LYS A O 1
ATOM 786 N N . TYR A 1 104 ? -7.324 0.477 12.329 1.00 95.44 104 TYR A N 1
ATOM 787 C CA . TYR A 1 104 ? -6.091 -0.082 11.808 1.00 95.44 104 TYR A CA 1
ATOM 788 C C . TYR A 1 104 ? -6.058 0.040 10.293 1.00 95.44 104 TYR A C 1
ATOM 790 O O . TYR A 1 104 ? -7.094 -0.002 9.628 1.00 95.44 104 TYR A O 1
ATOM 798 N N . ILE A 1 105 ? -4.846 0.155 9.770 1.00 95.56 105 ILE A N 1
ATOM 799 C CA . ILE A 1 105 ? -4.543 0.081 8.349 1.00 95.56 105 ILE A CA 1
ATOM 800 C C . ILE A 1 105 ? -3.562 -1.063 8.122 1.00 95.56 105 ILE A C 1
ATOM 802 O O . ILE A 1 105 ? -2.575 -1.203 8.848 1.00 95.56 105 ILE A O 1
ATOM 806 N N . VAL A 1 106 ? -3.839 -1.878 7.114 1.00 95.44 106 VAL A N 1
ATOM 807 C CA . VAL A 1 106 ? -2.959 -2.933 6.620 1.00 95.44 106 VAL A CA 1
ATOM 808 C C . VAL A 1 106 ? -2.557 -2.565 5.200 1.00 95.44 106 VAL A C 1
ATOM 810 O O . VAL A 1 106 ? -3.420 -2.297 4.367 1.00 95.44 106 VAL A O 1
ATOM 813 N N . VAL A 1 107 ? -1.254 -2.550 4.929 1.00 95.06 107 VAL A N 1
ATOM 814 C CA . VAL A 1 107 ? -0.697 -2.325 3.592 1.00 95.06 107 VAL A CA 1
ATOM 815 C C . VAL A 1 107 ? 0.020 -3.587 3.151 1.00 95.06 107 VAL A C 1
ATOM 817 O O . VAL A 1 107 ? 0.865 -4.105 3.882 1.00 95.06 107 VAL A O 1
ATOM 820 N N . TYR A 1 108 ? -0.324 -4.089 1.971 1.00 92.81 108 TYR A N 1
ATOM 821 C CA . TYR A 1 108 ? 0.197 -5.348 1.436 1.00 92.81 108 TYR A CA 1
ATOM 822 C C . TYR A 1 108 ? 0.483 -5.246 -0.062 1.00 92.81 108 TYR A C 1
ATOM 824 O O . TYR A 1 108 ? -0.020 -4.343 -0.734 1.00 92.81 108 TYR A O 1
ATOM 832 N N . ALA A 1 109 ? 1.309 -6.155 -0.589 1.00 88.50 109 ALA A N 1
ATOM 833 C CA . ALA A 1 109 ? 1.591 -6.202 -2.022 1.00 88.50 109 ALA A CA 1
ATOM 834 C C . ALA A 1 109 ? 0.392 -6.767 -2.787 1.00 88.50 109 ALA A C 1
ATOM 836 O O . ALA A 1 109 ? -0.094 -7.860 -2.482 1.00 88.50 109 ALA A O 1
ATOM 837 N N . ALA A 1 110 ? -0.042 -6.046 -3.816 1.00 83.38 110 ALA A N 1
ATOM 838 C CA . ALA A 1 110 ? -1.040 -6.510 -4.761 1.00 83.38 110 ALA A CA 1
ATOM 839 C C . ALA A 1 110 ? -0.538 -7.735 -5.535 1.00 83.38 110 ALA A C 1
ATOM 841 O O . ALA A 1 110 ? 0.637 -7.820 -5.902 1.00 83.38 110 ALA A O 1
ATOM 842 N N . SER A 1 111 ? -1.443 -8.660 -5.856 1.00 80.50 111 SER A N 1
ATOM 843 C CA . SER A 1 111 ? -1.097 -9.799 -6.709 1.00 80.50 111 SER A CA 1
ATOM 844 C C . SER A 1 111 ? -0.708 -9.326 -8.110 1.00 80.50 111 SER A C 1
ATOM 846 O O . SER A 1 111 ? -1.479 -8.634 -8.786 1.00 80.50 111 SER A O 1
ATOM 848 N N . SER A 1 112 ? 0.466 -9.749 -8.589 1.00 77.38 112 SER A N 1
ATOM 849 C CA . SER A 1 112 ? 0.948 -9.422 -9.938 1.00 77.38 112 SER A CA 1
ATOM 850 C C . SER A 1 112 ? 0.051 -9.967 -11.054 1.00 77.38 112 SER A C 1
ATOM 852 O O . SER A 1 112 ? 0.123 -9.468 -12.172 1.00 77.38 112 SER A O 1
ATOM 854 N N . ALA A 1 113 ? -0.787 -10.972 -10.773 1.00 75.94 113 ALA A N 1
ATOM 855 C CA . ALA A 1 113 ? -1.707 -11.549 -11.754 1.00 75.94 113 ALA A CA 1
ATOM 856 C C . ALA A 1 113 ? -2.858 -10.598 -12.127 1.00 75.94 113 ALA A C 1
ATOM 858 O O . ALA A 1 113 ? -3.345 -10.645 -13.252 1.00 75.94 113 ALA A O 1
ATOM 859 N N . ASN A 1 114 ? -3.261 -9.727 -11.196 1.00 76.06 114 ASN A N 1
ATOM 860 C CA . ASN A 1 114 ? -4.462 -8.895 -11.313 1.00 76.06 114 ASN A CA 1
ATOM 861 C C . ASN A 1 114 ? -4.155 -7.393 -11.206 1.00 76.06 114 ASN A C 1
ATOM 863 O O . ASN A 1 114 ? -5.061 -6.592 -10.989 1.00 76.06 114 ASN A O 1
ATOM 867 N N . THR A 1 115 ? -2.881 -7.008 -11.303 1.00 82.12 115 THR A N 1
ATOM 868 C CA . THR A 1 115 ? -2.442 -5.626 -11.086 1.00 82.12 115 THR A CA 1
ATOM 869 C C . THR A 1 115 ? -1.629 -5.134 -12.269 1.00 82.12 115 THR A C 1
ATOM 871 O O . THR A 1 115 ? -0.576 -5.694 -12.583 1.00 82.12 115 THR A O 1
ATOM 874 N N . ASP A 1 116 ? -2.088 -4.042 -12.878 1.00 82.88 116 ASP A N 1
ATOM 875 C CA . ASP A 1 116 ? -1.382 -3.392 -13.976 1.00 82.88 116 ASP A CA 1
ATOM 876 C C . ASP A 1 116 ? 0.026 -2.951 -13.569 1.00 82.88 116 ASP A C 1
ATOM 878 O O . ASP A 1 116 ? 0.290 -2.578 -12.419 1.00 82.88 116 ASP A O 1
ATOM 882 N N . ARG A 1 117 ? 0.931 -2.975 -14.550 1.00 86.62 117 ARG A N 1
ATOM 883 C CA . ARG A 1 117 ? 2.306 -2.506 -14.387 1.00 86.62 117 ARG A CA 1
ATOM 884 C C . ARG A 1 117 ? 2.364 -0.995 -14.521 1.00 86.62 117 ARG A C 1
ATOM 886 O O . ARG A 1 117 ? 1.764 -0.417 -15.427 1.00 86.62 117 ARG A 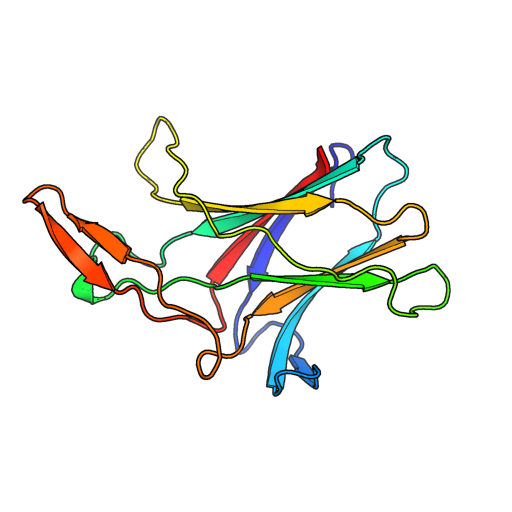O 1
ATOM 893 N N . LEU A 1 118 ? 3.166 -0.371 -13.670 1.00 88.06 118 LEU A N 1
ATOM 894 C CA . LEU A 1 118 ? 3.537 1.027 -13.851 1.00 88.06 118 LEU A CA 1
ATOM 895 C C . LEU A 1 118 ? 4.478 1.180 -15.043 1.00 88.06 118 LEU A C 1
ATOM 897 O O . LEU A 1 118 ? 5.250 0.275 -15.354 1.00 88.06 118 LEU A O 1
ATOM 901 N N . VAL A 1 119 ? 4.435 2.339 -15.696 1.00 86.62 119 VAL A N 1
ATOM 902 C CA . VAL A 1 119 ? 5.327 2.662 -16.813 1.00 86.62 119 VAL A CA 1
ATOM 903 C C . VAL A 1 119 ? 6.227 3.824 -16.419 1.00 86.62 119 VAL A C 1
ATOM 905 O O . VAL A 1 119 ? 5.762 4.934 -16.169 1.00 86.62 119 VAL A O 1
ATOM 908 N N . ALA A 1 120 ? 7.532 3.573 -16.410 1.00 84.88 120 ALA A N 1
ATOM 909 C CA . ALA A 1 120 ? 8.559 4.588 -16.249 1.00 84.88 120 ALA A CA 1
ATOM 910 C C . ALA A 1 120 ? 9.084 5.050 -17.613 1.00 84.88 120 ALA A C 1
ATOM 912 O O . ALA A 1 120 ? 9.145 4.281 -18.573 1.00 84.88 120 ALA A O 1
ATOM 913 N N . ARG A 1 121 ? 9.508 6.313 -17.692 1.00 82.94 121 ARG A N 1
ATOM 914 C CA . ARG A 1 121 ? 10.187 6.883 -18.861 1.00 82.94 121 ARG A CA 1
ATOM 915 C C . ARG A 1 121 ? 11.622 7.241 -18.484 1.00 82.94 121 ARG A C 1
ATOM 917 O O . ARG A 1 121 ? 11.821 7.965 -17.510 1.00 82.94 121 ARG A O 1
ATOM 924 N N . SER A 1 122 ? 12.597 6.755 -19.247 1.00 79.75 122 SER A N 1
ATOM 925 C CA . SER A 1 122 ? 14.008 7.137 -19.107 1.00 79.75 122 SER A CA 1
ATOM 926 C C . SER A 1 122 ? 14.267 8.553 -19.629 1.00 79.75 122 SER A C 1
ATOM 928 O O . SER A 1 122 ? 13.479 9.110 -20.396 1.00 79.75 122 SER A O 1
ATOM 930 N N . ALA A 1 123 ? 15.432 9.113 -19.291 1.00 78.62 123 ALA A N 1
ATOM 931 C CA . ALA A 1 123 ? 15.864 10.423 -19.784 1.00 78.62 123 ALA A CA 1
ATOM 932 C C . ALA A 1 123 ? 15.933 10.509 -21.324 1.00 78.62 123 ALA A C 1
ATOM 934 O O . ALA A 1 123 ? 15.647 11.553 -21.897 1.00 78.62 123 ALA A O 1
ATOM 935 N N . ASN A 1 124 ? 16.258 9.403 -22.004 1.00 81.94 124 ASN A N 1
ATOM 936 C CA . ASN A 1 124 ? 16.291 9.331 -23.470 1.00 81.94 124 ASN A CA 1
ATOM 937 C C . ASN A 1 124 ? 14.919 9.032 -24.115 1.00 81.94 124 ASN A C 1
ATOM 939 O O . ASN A 1 124 ? 14.857 8.752 -25.308 1.00 81.94 124 ASN A O 1
ATOM 943 N N . GLY A 1 125 ? 13.827 9.059 -23.343 1.00 80.56 125 GLY A N 1
ATOM 944 C CA . GLY A 1 125 ? 12.459 8.910 -23.846 1.00 80.56 125 GLY A CA 1
ATOM 945 C C . GLY A 1 125 ? 11.955 7.471 -24.003 1.00 80.56 125 GLY A C 1
ATOM 946 O O . GLY A 1 125 ? 10.797 7.287 -24.374 1.00 80.56 125 GLY A O 1
ATOM 947 N N . SER A 1 126 ? 12.767 6.458 -23.689 1.00 86.00 126 SER A N 1
ATOM 948 C CA . SER A 1 126 ? 12.334 5.053 -23.725 1.00 86.00 126 SER A CA 1
ATOM 949 C C . SER A 1 126 ? 11.354 4.746 -22.589 1.00 86.00 126 SER A C 1
ATOM 951 O O . SER A 1 126 ? 11.479 5.276 -21.484 1.00 86.00 126 SER A O 1
ATOM 953 N N . LEU A 1 127 ? 10.373 3.884 -22.858 1.00 87.31 127 LEU A N 1
ATOM 954 C CA . LEU A 1 127 ? 9.370 3.456 -21.883 1.00 87.31 127 LEU A CA 1
ATOM 955 C C . LEU A 1 127 ? 9.709 2.067 -21.343 1.00 87.31 127 LEU A C 1
ATOM 957 O O . LEU A 1 127 ? 10.041 1.166 -22.110 1.00 87.31 127 LEU A O 1
ATOM 961 N N . TYR A 1 128 ? 9.570 1.897 -20.032 1.00 85.75 128 TYR A N 1
ATOM 962 C CA . TYR A 1 128 ? 9.825 0.649 -19.323 1.00 85.75 128 TYR A CA 1
ATOM 963 C C . TYR A 1 128 ? 8.629 0.316 -18.442 1.00 85.75 128 TYR A C 1
ATOM 965 O O . TYR A 1 128 ? 8.239 1.115 -17.593 1.00 85.75 128 TYR A O 1
ATOM 973 N N . GLY A 1 129 ? 8.0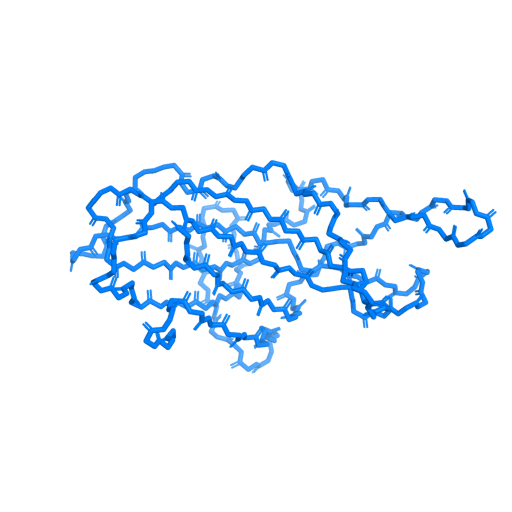46 -0.864 -18.640 1.00 88.62 129 GLY A N 1
ATOM 974 C CA . GLY A 1 129 ? 7.076 -1.408 -17.697 1.00 88.62 129 GLY A CA 1
ATOM 975 C C . GLY A 1 129 ? 7.807 -1.920 -16.462 1.00 88.62 129 GLY A C 1
ATOM 976 O O . GLY A 1 129 ? 8.617 -2.836 -16.583 1.00 88.62 129 GLY A O 1
ATOM 977 N N . LEU A 1 130 ? 7.516 -1.348 -15.299 1.00 89.69 130 LEU A N 1
ATOM 978 C CA . LEU A 1 130 ? 8.076 -1.770 -14.022 1.00 89.69 130 LEU A CA 1
ATOM 979 C C . LEU A 1 130 ? 7.370 -3.057 -13.566 1.00 89.69 130 LEU A C 1
ATOM 981 O O . LEU A 1 130 ? 6.145 -3.047 -13.404 1.00 89.69 130 LEU A O 1
ATOM 985 N N . PRO A 1 131 ? 8.087 -4.179 -13.381 1.00 90.88 131 PRO A N 1
ATOM 986 C CA . PRO A 1 131 ? 7.517 -5.377 -12.788 1.00 90.88 131 PRO A CA 1
ATOM 987 C C . PRO A 1 131 ? 7.087 -5.122 -11.340 1.00 90.88 131 PRO A C 1
ATOM 989 O O . PRO A 1 131 ? 7.784 -4.447 -10.579 1.00 90.88 131 PRO A O 1
ATOM 992 N N . ASN A 1 132 ? 5.952 -5.707 -10.961 1.00 90.56 132 ASN A N 1
ATOM 993 C CA . ASN A 1 132 ? 5.448 -5.656 -9.594 1.00 90.56 132 ASN A CA 1
ATOM 994 C C . ASN A 1 132 ? 6.280 -6.591 -8.705 1.00 90.56 132 ASN A C 1
ATOM 996 O O . ASN A 1 132 ? 6.473 -7.762 -9.051 1.00 90.56 132 ASN A O 1
ATOM 1000 N N . ALA A 1 133 ? 6.734 -6.078 -7.567 1.00 90.00 133 ALA A N 1
ATOM 1001 C CA . ALA A 1 133 ? 7.443 -6.820 -6.535 1.00 90.00 133 ALA A CA 1
ATOM 1002 C C . ALA A 1 133 ? 6.574 -6.995 -5.281 1.00 90.00 133 ALA A C 1
ATOM 1004 O O . ALA A 1 133 ? 5.702 -6.176 -4.986 1.00 90.00 133 ALA A O 1
ATOM 1005 N N . TYR A 1 134 ? 6.849 -8.066 -4.534 1.00 87.62 134 TYR A N 1
ATOM 1006 C CA . TYR A 1 134 ? 6.242 -8.354 -3.225 1.00 87.62 134 TYR A CA 1
ATOM 1007 C C . TYR A 1 134 ? 7.081 -7.813 -2.052 1.00 87.62 134 TYR A C 1
ATOM 1009 O O . TYR A 1 134 ? 6.781 -8.058 -0.886 1.00 87.62 134 TYR A O 1
ATOM 1017 N N . GLU A 1 135 ? 8.150 -7.090 -2.361 1.00 91.12 135 GLU A N 1
ATOM 1018 C CA . GLU A 1 135 ? 9.043 -6.435 -1.414 1.00 91.12 135 GLU A CA 1
ATOM 1019 C C . GLU A 1 135 ? 9.381 -5.036 -1.920 1.00 91.12 135 GLU A C 1
ATOM 1021 O O . GLU A 1 135 ? 9.244 -4.747 -3.112 1.00 91.12 135 GLU A O 1
ATOM 1026 N N . GLY A 1 136 ? 9.788 -4.168 -1.005 1.00 91.94 136 GLY A N 1
ATOM 1027 C CA . GLY A 1 136 ? 10.151 -2.796 -1.312 1.00 91.94 136 GLY A CA 1
ATOM 1028 C C . GLY A 1 136 ? 9.881 -1.847 -0.158 1.00 91.94 136 GLY A C 1
ATOM 1029 O O . GLY A 1 136 ? 9.293 -2.206 0.866 1.00 91.94 136 GLY A O 1
ATOM 1030 N N . ASP A 1 137 ? 10.323 -0.613 -0.353 1.00 92.69 137 ASP A N 1
ATOM 1031 C CA . ASP A 1 137 ? 10.113 0.463 0.600 1.00 92.69 137 ASP A CA 1
ATOM 1032 C C . ASP A 1 137 ? 8.775 1.151 0.348 1.00 92.69 137 ASP A C 1
ATOM 1034 O O . ASP A 1 137 ? 8.379 1.413 -0.796 1.00 92.69 137 ASP A O 1
ATOM 1038 N N . ILE A 1 138 ? 8.090 1.467 1.443 1.00 94.00 138 ILE A N 1
ATOM 1039 C CA . ILE A 1 138 ? 6.856 2.240 1.431 1.00 94.00 138 ILE A CA 1
ATOM 1040 C C . ILE A 1 138 ? 6.872 3.337 2.491 1.00 94.00 138 ILE A C 1
ATOM 1042 O O . ILE A 1 138 ? 7.541 3.244 3.525 1.00 94.00 138 ILE A O 1
ATOM 1046 N N . SER A 1 139 ? 6.102 4.391 2.239 1.00 94.69 139 SER A N 1
ATOM 1047 C CA . SER A 1 139 ? 5.736 5.385 3.253 1.00 94.69 139 SER A CA 1
ATOM 1048 C C . SER A 1 139 ? 4.221 5.487 3.335 1.00 94.69 139 SER A C 1
ATOM 1050 O O . SER A 1 139 ? 3.549 5.448 2.315 1.00 94.69 139 SER A O 1
ATOM 1052 N N . ILE A 1 140 ? 3.686 5.594 4.543 1.00 94.75 140 ILE A N 1
ATOM 1053 C CA . ILE A 1 140 ? 2.258 5.752 4.815 1.00 94.75 140 ILE A CA 1
ATOM 1054 C C . ILE A 1 140 ? 2.098 7.094 5.513 1.00 94.75 140 ILE A C 1
ATOM 1056 O O . ILE A 1 140 ? 2.717 7.309 6.556 1.00 94.75 140 ILE A O 1
ATOM 1060 N N . ILE A 1 141 ? 1.301 7.982 4.930 1.00 94.69 141 ILE A N 1
ATOM 1061 C CA . ILE A 1 141 ? 1.163 9.374 5.356 1.00 94.69 141 ILE A CA 1
ATOM 1062 C C . ILE A 1 141 ? -0.323 9.671 5.533 1.00 94.69 141 ILE A C 1
ATOM 1064 O O . ILE A 1 141 ? -1.094 9.580 4.580 1.00 94.69 141 ILE A O 1
ATOM 1068 N N . LEU A 1 142 ? -0.733 10.025 6.746 1.00 93.75 142 LEU A N 1
ATOM 1069 C CA . LEU A 1 142 ? -2.089 10.502 7.010 1.00 93.75 142 LEU A CA 1
ATOM 1070 C C . LEU A 1 142 ? -2.221 11.984 6.632 1.00 93.75 142 LEU A C 1
ATOM 1072 O O . LEU A 1 142 ? -1.331 12.777 6.939 1.00 93.75 142 LEU A O 1
ATOM 1076 N N . LYS A 1 143 ? -3.319 12.336 5.956 1.00 90.56 143 LYS A N 1
ATOM 1077 C CA . LYS A 1 143 ? -3.627 13.680 5.448 1.00 90.56 143 LYS A CA 1
ATOM 1078 C C . LYS A 1 143 ? -5.039 14.131 5.813 1.00 90.56 143 LYS A C 1
ATOM 1080 O O . LYS A 1 143 ? -5.974 13.290 5.829 1.00 90.56 143 LYS A O 1
#

Foldseek 3Di:
DDPQQKDKDWWDPVPFDWDQDPQGIAGKDKDFGDPDPFFKKKKKWFWPDPPQVPTAIFDKFKFFAAPVRDTDDPSDWDDWDWDDDPDDTTMIMTMDTDGPRGGMMMIIGGDQVPDAFDWDADPVGDIHGHRHDRTGMMMMGTD

pLDDT: mean 87.15, std 9.62, range [41.66, 96.88]

Sequence (143 aa):
MDANGVSHAHISLTGSPTFDFTEGRSTFVAYKLPEVEANTVEVDTYVSSDLLPLATVFRPRVLFLDAGLKEVGDGKLDPMEKGSKFLGDAYYFATTPIPPSAKYIVVYAASSANTDRLVARSANGSLYGLPNAYEGDISIILK